Protein AF-0000000072974976 (afdb_homodimer)

Radius of gyration: 15.69 Å; Cα contacts (8 Å, |Δi|>4): 181; chains: 2; bounding box: 19×45×39 Å

Secondary structure (DSSP, 8-state):
--HHHHHHHHHHHHHHHHHHH-HHHHHHHHHHHHTS-HHHHHHHHHHHHHHHHHHHHHHHHTTS--/--HHHHHHHHHHHHHHHHHHH-HHHHHHHHHHHHTS-HHHHHHHHHHHHHHHHHHHHHHHHTTS--

pLDDT: mean 90.29, std 10.54, range [51.09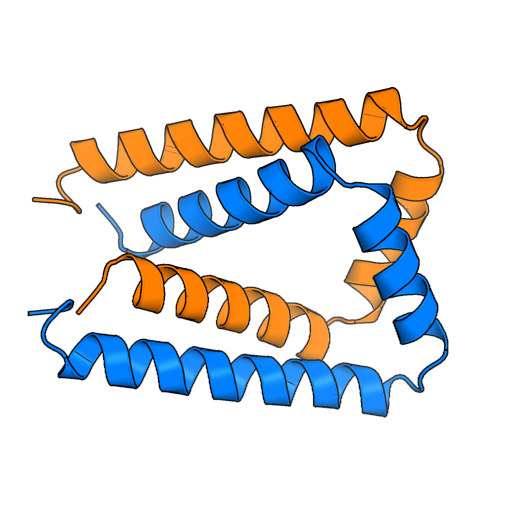, 98.19]

Sequence (132 aa):
MGIAILALGLVLIVEGLVYALAPSLVEDLLAALRQMSLETRRLVGLAALAMGVALVWVAANLGVLGMGIAILALGLVLIVEGLVYALAPSLVEDLLAALRQMSLETRRLVGLAALAMGVALVWVAANLGVLG

Solvent-accessible surface area (backbone atoms only — not comparable to full-atom values): 6286 Å² total; per-residue (Å²): 61,54,69,62,46,36,50,50,10,52,41,29,29,52,54,7,46,43,25,43,74,38,49,65,55,56,48,51,52,47,54,58,50,64,73,44,54,70,68,53,43,23,47,52,10,46,52,34,24,52,49,9,48,50,35,34,50,49,20,46,70,56,41,40,77,98,56,54,70,60,45,34,50,51,10,52,40,30,30,52,55,7,46,43,25,43,75,40,50,65,55,54,49,50,53,47,54,60,51,65,74,44,55,71,67,56,44,23,48,51,9,47,52,34,25,52,51,10,48,50,34,34,51,47,19,45,69,56,42,43,76,97

Foldseek 3Di:
DDPVVVVVVVVCVVVVVCCVPPVPVVVVVVVVVVVDDPVVNVVVVVVVVVVVVVVVVVCVVVPVVD/DDPVVVVVVVVCVVVVVCCVPPVPVVVVVVVVVVVDDPVVNVVVVVVVVVVVVVVVVVCVVVPVVD

InterPro domains:
  IPR019201 Protein of unknown function DUF2065 [PF09838] (6-58)

Organism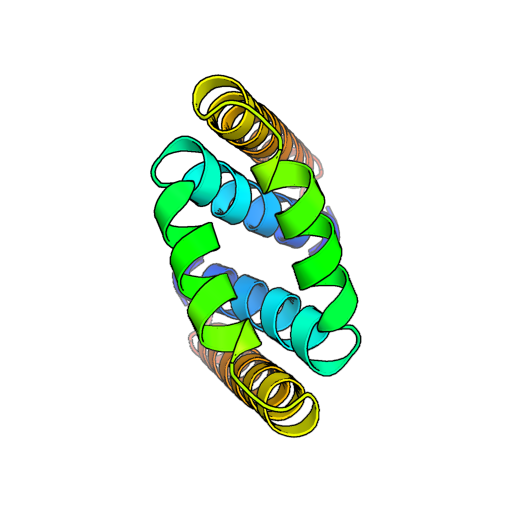: NCBI:txid391626

Structure (mmCIF, N/CA/C/O backbone):
data_AF-0000000072974976-model_v1
#
loop_
_entity.id
_entity.type
_entity.pdbx_description
1 polymer 'DUF2065 domain-containing protein'
#
loop_
_atom_site.group_PDB
_atom_site.id
_atom_site.type_symbol
_atom_site.label_atom_id
_atom_site.label_alt_id
_atom_site.label_comp_id
_atom_site.label_asym_id
_atom_site.label_entity_id
_atom_site.label_seq_id
_atom_site.pdbx_PDB_ins_code
_atom_site.Cartn_x
_atom_site.Cartn_y
_atom_site.Cartn_z
_atom_site.occupancy
_atom_site.B_iso_or_equiv
_atom_site.auth_seq_id
_atom_site.auth_comp_id
_atom_site.auth_asym_id
_atom_site.auth_atom_id
_atom_site.pdbx_PDB_model_num
ATOM 1 N N . MET A 1 1 ? 9.977 -15.68 -12.805 1 54.78 1 MET A N 1
ATOM 2 C CA . MET A 1 1 ? 9.414 -14.352 -12.57 1 54.78 1 MET A CA 1
ATOM 3 C C . MET A 1 1 ? 9.086 -14.148 -11.102 1 54.78 1 MET A C 1
ATOM 5 O O . MET A 1 1 ? 8.461 -15.008 -10.477 1 54.78 1 MET A O 1
ATOM 9 N N . GLY A 1 2 ? 9.789 -13.391 -10.492 1 74.31 2 GLY A N 1
ATOM 10 C CA . GLY A 1 2 ? 9.867 -13.578 -9.047 1 74.31 2 GLY A CA 1
ATOM 11 C C . GLY A 1 2 ? 8.672 -13.016 -8.305 1 74.31 2 GLY A C 1
ATOM 12 O O . GLY A 1 2 ? 8.023 -12.078 -8.781 1 74.31 2 GLY A O 1
ATOM 13 N N . ILE A 1 3 ? 7.949 -13.82 -7.645 1 77.5 3 ILE A N 1
ATOM 14 C CA . ILE A 1 3 ? 6.852 -13.508 -6.738 1 77.5 3 ILE A CA 1
ATOM 15 C C . ILE A 1 3 ? 7.047 -12.102 -6.164 1 77.5 3 ILE A C 1
ATOM 17 O O . ILE A 1 3 ? 6.074 -11.367 -5.977 1 77.5 3 ILE A O 1
ATOM 21 N N . ALA A 1 4 ? 8.297 -11.789 -6.203 1 83.88 4 ALA A N 1
ATOM 22 C CA . ALA A 1 4 ? 8.609 -10.484 -5.621 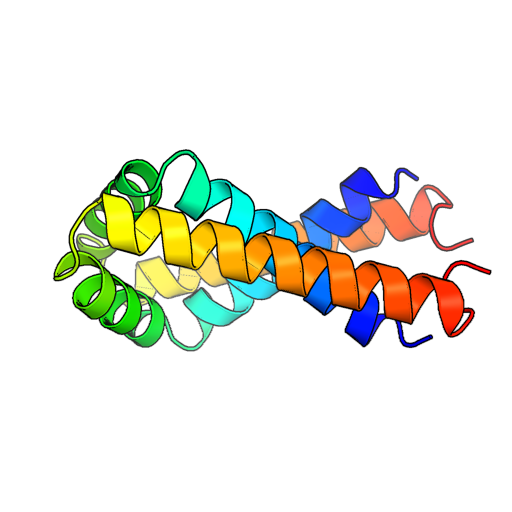1 83.88 4 ALA A CA 1
ATOM 23 C C . ALA A 1 4 ? 8.234 -9.359 -6.574 1 83.88 4 ALA A C 1
ATOM 25 O O . ALA A 1 4 ? 7.703 -8.328 -6.148 1 83.88 4 ALA A O 1
ATOM 26 N N . ILE A 1 5 ? 8.508 -9.523 -7.812 1 90.12 5 ILE A N 1
ATOM 27 C CA . ILE A 1 5 ? 8.195 -8.5 -8.805 1 90.12 5 ILE A CA 1
ATOM 28 C C . ILE A 1 5 ? 6.68 -8.359 -8.945 1 90.12 5 ILE A C 1
ATOM 30 O O . ILE A 1 5 ? 6.164 -7.242 -9.039 1 90.12 5 ILE A O 1
ATOM 34 N N . LEU A 1 6 ? 5.973 -9.453 -8.914 1 88.88 6 LEU A N 1
ATOM 35 C CA . LEU A 1 6 ? 4.516 -9.445 -8.984 1 88.88 6 LEU A CA 1
ATOM 36 C C . LEU A 1 6 ? 3.922 -8.742 -7.766 1 88.88 6 LEU A C 1
ATOM 38 O O . LEU A 1 6 ? 3.002 -7.934 -7.898 1 88.88 6 LEU A O 1
ATOM 42 N N . ALA A 1 7 ? 4.441 -9.156 -6.66 1 88.75 7 ALA A N 1
ATOM 43 C CA . ALA A 1 7 ? 3.977 -8.547 -5.418 1 88.75 7 ALA A CA 1
ATOM 44 C C . ALA A 1 7 ? 4.188 -7.035 -5.441 1 88.75 7 ALA A C 1
ATOM 46 O O . ALA A 1 7 ? 3.283 -6.27 -5.102 1 88.75 7 ALA A O 1
ATOM 47 N N . LEU A 1 8 ? 5.34 -6.629 -5.855 1 92.38 8 LEU A N 1
ATOM 48 C CA . LEU A 1 8 ? 5.664 -5.211 -5.945 1 92.38 8 LEU A CA 1
ATOM 49 C C . LEU A 1 8 ? 4.746 -4.504 -6.941 1 92.38 8 LEU A C 1
ATOM 51 O O . LEU A 1 8 ? 4.293 -3.385 -6.688 1 92.38 8 LEU A O 1
ATOM 55 N N . GLY A 1 9 ? 4.566 -5.168 -8.023 1 94.62 9 GLY A N 1
ATOM 56 C CA . GLY A 1 9 ? 3.65 -4.598 -8.992 1 94.62 9 GLY A CA 1
ATOM 57 C C . GLY A 1 9 ? 2.242 -4.426 -8.453 1 94.62 9 GLY A C 1
ATOM 58 O O . GLY A 1 9 ? 1.612 -3.387 -8.672 1 94.62 9 GLY A O 1
ATOM 59 N N . LEU A 1 10 ? 1.759 -5.387 -7.793 1 93.06 10 LEU A N 1
ATOM 60 C CA . LEU A 1 10 ? 0.414 -5.344 -7.23 1 93.06 10 LEU A CA 1
ATOM 61 C C . LEU A 1 10 ? 0.293 -4.23 -6.195 1 93.06 10 LEU A C 1
ATOM 63 O O . LEU A 1 10 ? -0.722 -3.531 -6.145 1 93.06 10 LEU A O 1
ATOM 67 N N . VAL A 1 11 ? 1.33 -4.098 -5.375 1 93.88 11 VAL A N 1
ATOM 68 C CA . VAL A 1 11 ? 1.338 -3.033 -4.371 1 93.88 11 VAL A CA 1
ATOM 69 C C . VAL A 1 11 ? 1.255 -1.674 -5.062 1 93.88 11 VAL A C 1
ATOM 71 O O . VAL A 1 11 ? 0.49 -0.803 -4.641 1 93.88 11 VAL A O 1
ATOM 74 N N . LEU A 1 12 ? 2.016 -1.491 -6.035 1 96 12 LEU A N 1
ATOM 75 C CA . LEU A 1 12 ? 2.051 -0.228 -6.766 1 96 12 LEU A CA 1
ATOM 76 C C . LEU A 1 12 ? 0.717 0.038 -7.457 1 96 12 LEU A C 1
ATOM 78 O O . LEU A 1 12 ? 0.272 1.186 -7.535 1 96 12 LEU A O 1
ATOM 82 N N . ILE A 1 13 ? 0.119 -0.985 -7.969 1 96.81 13 ILE A N 1
ATOM 83 C CA . ILE A 1 13 ? -1.184 -0.824 -8.609 1 96.81 13 ILE A CA 1
ATOM 84 C C . ILE A 1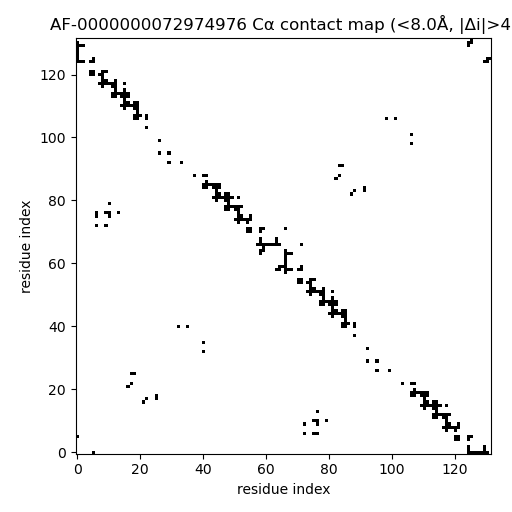 13 ? -2.205 -0.343 -7.578 1 96.81 13 ILE A C 1
ATOM 86 O O . ILE A 1 13 ? -2.961 0.597 -7.84 1 96.81 13 ILE A O 1
ATOM 90 N N . VAL A 1 14 ? -2.236 -0.911 -6.457 1 94.31 14 VAL A N 1
ATOM 91 C CA . VAL A 1 14 ? -3.193 -0.554 -5.414 1 94.31 14 VAL A CA 1
ATOM 92 C C . VAL A 1 14 ? -2.926 0.871 -4.934 1 94.31 14 VAL A C 1
ATOM 94 O O . VAL A 1 14 ? -3.838 1.7 -4.895 1 94.31 14 VAL A O 1
ATOM 97 N N . GLU A 1 15 ? -1.691 1.238 -4.551 1 93.19 15 GLU A N 1
ATOM 98 C CA . GLU A 1 15 ? -1.313 2.578 -4.113 1 93.19 15 GLU A CA 1
ATOM 99 C C . GLU A 1 15 ? -1.605 3.615 -5.195 1 93.19 15 GLU A C 1
ATOM 101 O O . GLU A 1 15 ? -2.1 4.707 -4.902 1 93.19 15 GLU A O 1
ATOM 106 N N . GLY A 1 16 ? -1.22 3.24 -6.453 1 96.69 16 GLY A N 1
ATOM 107 C CA . GLY A 1 16 ? -1.512 4.133 -7.562 1 96.69 16 GLY A CA 1
ATOM 108 C C . GLY A 1 16 ? -2.992 4.426 -7.719 1 96.69 16 GLY A C 1
ATOM 109 O O . GLY A 1 16 ? -3.387 5.574 -7.934 1 96.69 16 GLY A O 1
ATOM 110 N N . LEU A 1 17 ? -3.779 3.402 -7.664 1 96.19 17 LEU A N 1
ATOM 111 C CA . LEU A 1 17 ? -5.227 3.52 -7.789 1 96.19 17 LEU A CA 1
ATOM 112 C C . LEU A 1 17 ? -5.801 4.398 -6.68 1 96.19 17 LEU A C 1
ATOM 114 O O . LEU A 1 17 ? -6.652 5.25 -6.934 1 96.19 17 LEU A O 1
ATOM 118 N N . VAL A 1 18 ? -5.41 4.152 -5.477 1 94.19 18 VAL A N 1
ATOM 119 C CA . VAL A 1 18 ? -5.887 4.914 -4.328 1 94.19 18 VAL A CA 1
ATOM 120 C C . VAL A 1 18 ? -5.555 6.395 -4.52 1 94.19 18 VAL A C 1
ATOM 122 O O . VAL A 1 18 ? -6.43 7.254 -4.387 1 94.19 18 VAL A O 1
ATOM 125 N N . TYR A 1 19 ? -4.34 6.715 -4.855 1 95.5 19 TYR A N 1
ATOM 126 C CA . TYR A 1 19 ? -3.928 8.102 -5.012 1 95.5 19 TYR A CA 1
ATOM 127 C C . TYR A 1 19 ? -4.582 8.734 -6.238 1 95.5 19 TYR A C 1
ATOM 129 O O . TYR A 1 19 ? -4.906 9.922 -6.234 1 95.5 19 TYR A O 1
ATOM 137 N N . ALA A 1 20 ? -4.762 7.945 -7.285 1 96.81 20 ALA A N 1
ATOM 138 C CA . ALA A 1 20 ? -5.383 8.469 -8.492 1 96.81 20 ALA A CA 1
ATOM 139 C C . ALA A 1 20 ? -6.852 8.805 -8.258 1 96.81 20 ALA A C 1
ATOM 141 O O . ALA A 1 20 ? -7.359 9.805 -8.766 1 96.81 20 ALA A O 1
ATOM 142 N N . LEU A 1 21 ? -7.516 7.977 -7.438 1 96.38 21 LEU A N 1
ATOM 143 C CA . LEU A 1 21 ? -8.961 8.102 -7.312 1 96.38 21 LEU A CA 1
ATOM 144 C C . LEU A 1 21 ? -9.336 8.883 -6.059 1 96.38 21 LEU A C 1
ATOM 146 O O . LEU A 1 21 ? -10.367 9.555 -6.023 1 96.38 21 LEU A O 1
ATOM 150 N N . ALA A 1 22 ? -8.586 8.711 -5.055 1 95.56 22 ALA A N 1
ATOM 151 C CA . ALA A 1 22 ? -9 9.281 -3.775 1 95.56 22 ALA A CA 1
ATOM 152 C C . ALA A 1 22 ? -7.793 9.711 -2.951 1 95.56 22 ALA A C 1
ATOM 154 O O . ALA A 1 22 ? -7.609 9.258 -1.82 1 95.56 22 ALA A O 1
ATOM 155 N N . PRO A 1 23 ? -7.059 10.758 -3.475 1 94.19 23 PRO A N 1
ATOM 156 C CA . PRO A 1 23 ? -5.883 11.227 -2.74 1 94.19 23 PRO A CA 1
ATOM 157 C C . PRO A 1 23 ? -6.234 11.828 -1.383 1 94.19 23 PRO A C 1
ATOM 159 O O . PRO A 1 23 ? -5.473 11.688 -0.424 1 94.19 23 PRO A O 1
ATOM 162 N N . SER A 1 24 ? -7.367 12.391 -1.264 1 92.56 24 SER A N 1
ATOM 163 C CA . SER A 1 24 ? -7.797 13.031 -0.025 1 92.56 24 SER A CA 1
ATOM 164 C C . SER A 1 24 ? -8.086 12 1.061 1 92.56 24 SER A C 1
ATOM 166 O O . SER A 1 24 ? -7.918 12.273 2.25 1 92.56 24 SER A O 1
ATOM 168 N N . LEU A 1 25 ? -8.508 10.883 0.583 1 91.88 25 LEU A N 1
ATOM 169 C CA . LEU A 1 25 ? -8.789 9.82 1.539 1 91.88 25 LEU A CA 1
ATOM 170 C C . LEU A 1 25 ? -7.52 9.375 2.256 1 91.88 25 LEU A C 1
ATOM 172 O O . LEU A 1 25 ? -7.531 9.133 3.465 1 91.88 25 LEU A O 1
ATOM 176 N N . VAL A 1 26 ? -6.461 9.258 1.535 1 91.25 26 VAL A N 1
ATOM 177 C CA . VAL A 1 26 ? -5.172 8.883 2.113 1 91.25 26 VAL A CA 1
ATOM 178 C C . VAL A 1 26 ? -4.75 9.914 3.152 1 91.25 26 VAL A C 1
ATOM 180 O O . VAL A 1 26 ? -4.332 9.562 4.258 1 91.25 26 VAL A O 1
ATOM 183 N N . GLU A 1 27 ? -4.98 11.078 2.795 1 91 27 GLU A N 1
ATOM 184 C CA . GLU A 1 27 ? -4.594 12.172 3.682 1 91 27 GLU A CA 1
ATOM 185 C C . GLU A 1 27 ? -5.426 12.164 4.961 1 91 27 GLU A C 1
ATOM 187 O O . GLU A 1 27 ? -4.898 12.383 6.055 1 91 27 GLU A O 1
ATOM 192 N N . ASP A 1 28 ? -6.633 11.992 4.727 1 91.31 28 ASP A N 1
ATOM 193 C CA . ASP A 1 28 ? -7.531 11.977 5.879 1 91.31 28 ASP A CA 1
ATOM 194 C C . ASP A 1 28 ? -7.188 10.828 6.828 1 91.31 28 ASP A C 1
ATOM 196 O O . ASP A 1 28 ? -7.176 11.008 8.047 1 91.31 28 ASP A O 1
ATOM 200 N N . LEU A 1 29 ? -6.918 9.742 6.227 1 90.12 29 LEU A N 1
ATOM 201 C CA . LEU A 1 29 ? -6.562 8.578 7.031 1 90.12 29 LEU A CA 1
ATOM 202 C C . LEU A 1 29 ? -5.25 8.812 7.77 1 90.12 29 LEU A C 1
ATOM 204 O O . LEU A 1 29 ? -5.121 8.453 8.945 1 90.12 29 LEU A O 1
ATOM 208 N N . LEU A 1 30 ? -4.383 9.43 7.141 1 90.19 30 LEU A N 1
ATOM 209 C CA . LEU A 1 30 ? -3.092 9.711 7.758 1 90.19 30 LEU A CA 1
ATOM 210 C C . LEU A 1 30 ? -3.234 10.75 8.867 1 90.19 30 LEU A C 1
ATOM 212 O O . LEU A 1 30 ? -2.543 10.672 9.891 1 90.19 30 LEU A O 1
ATOM 216 N N . ALA A 1 31 ? -4.082 11.68 8.609 1 89.69 31 ALA A N 1
ATOM 217 C CA . ALA A 1 31 ? -4.34 12.688 9.633 1 89.69 31 ALA A CA 1
ATOM 218 C C . ALA A 1 31 ? -4.883 12.047 10.906 1 89.69 31 ALA A C 1
ATOM 220 O O . ALA A 1 31 ? -4.516 12.445 12.016 1 89.69 31 ALA A O 1
ATOM 221 N N . ALA A 1 32 ? -5.75 11.133 10.711 1 90.94 32 ALA A N 1
ATOM 222 C CA . ALA A 1 32 ? -6.293 10.422 11.867 1 90.94 32 ALA A CA 1
ATOM 223 C C . ALA A 1 32 ? -5.207 9.625 12.578 1 90.94 32 ALA A C 1
ATOM 225 O O . ALA A 1 32 ? -5.152 9.594 13.805 1 90.94 32 ALA A O 1
ATOM 226 N N . LEU A 1 33 ? -4.328 9.086 11.805 1 90.31 33 LEU A N 1
ATOM 227 C CA . LEU A 1 33 ? -3.252 8.273 12.367 1 90.31 33 LEU A CA 1
ATOM 228 C C . LEU A 1 33 ? -2.23 9.148 13.086 1 90.31 33 LEU A C 1
ATOM 230 O O . LEU A 1 33 ? -1.625 8.727 14.07 1 90.31 33 LEU A O 1
ATOM 234 N N . ARG A 1 34 ? -2.074 10.305 12.562 1 90 34 ARG A N 1
ATOM 235 C CA . ARG A 1 34 ? -1.103 11.227 13.141 1 90 34 ARG A CA 1
ATOM 236 C C . ARG A 1 34 ? -1.517 11.648 14.547 1 90 34 ARG A C 1
ATOM 238 O O . ARG A 1 34 ? -0.697 12.148 15.32 1 90 34 ARG A O 1
ATOM 245 N N . GLN A 1 35 ? -2.754 11.453 14.844 1 92.75 35 GLN A N 1
ATOM 246 C CA . GLN A 1 35 ? -3.244 11.828 16.172 1 92.75 35 GLN A CA 1
ATOM 247 C C . GLN A 1 35 ? -2.941 10.742 17.188 1 92.75 35 GLN A C 1
ATOM 249 O O . GLN A 1 35 ? -3.096 10.953 18.391 1 92.75 35 GLN A O 1
ATOM 254 N N . MET A 1 36 ? -2.453 9.758 16.719 1 93.94 36 MET A N 1
ATOM 255 C CA . MET A 1 36 ? -2.129 8.625 17.578 1 93.94 36 MET A CA 1
ATOM 256 C C . MET A 1 36 ? -0.663 8.664 18 1 93.94 36 MET A C 1
ATOM 258 O O . MET A 1 36 ? 0.169 9.258 17.312 1 93.94 36 MET A O 1
ATOM 262 N N . SER A 1 37 ? -0.4 8.047 19.156 1 95.31 37 SER A N 1
ATOM 263 C CA . SER A 1 37 ? 0.994 7.934 19.578 1 95.31 37 SER A CA 1
ATOM 264 C C . SER A 1 37 ? 1.791 7.055 18.625 1 95.31 37 SER A C 1
ATOM 266 O O . SER A 1 37 ? 1.215 6.266 17.875 1 95.31 37 SER A O 1
ATOM 268 N N . LEU A 1 38 ? 3.043 7.18 18.656 1 94.62 38 LEU A N 1
ATOM 269 C CA . LEU A 1 38 ? 3.926 6.387 17.797 1 94.62 38 LEU A CA 1
ATOM 270 C C . LEU A 1 38 ? 3.73 4.895 18.062 1 94.62 38 LEU A C 1
ATOM 272 O O . LEU A 1 38 ? 3.723 4.094 17.125 1 94.62 38 LEU A O 1
ATOM 276 N N . GLU A 1 39 ? 3.629 4.59 19.281 1 96.38 39 GLU A N 1
ATOM 277 C CA . GLU A 1 39 ? 3.426 3.197 19.672 1 96.38 39 GLU A CA 1
ATOM 278 C C . GLU A 1 39 ? 2.135 2.639 19.078 1 96.38 39 GLU A C 1
ATOM 280 O O . GLU A 1 39 ? 2.113 1.514 18.578 1 96.38 39 GLU A O 1
ATOM 285 N N . THR A 1 40 ? 1.134 3.357 19.125 1 96.44 40 THR A N 1
ATOM 286 C CA . THR A 1 40 ? -0.153 2.936 18.578 1 96.44 40 THR A CA 1
ATOM 287 C C . THR A 1 40 ? -0.063 2.73 17.078 1 96.44 40 THR A C 1
ATOM 289 O O . THR A 1 40 ? -0.618 1.77 16.531 1 96.44 40 THR A O 1
ATOM 292 N N . ARG A 1 41 ? 0.563 3.576 16.406 1 96.5 41 ARG A N 1
ATOM 293 C CA . ARG A 1 41 ? 0.743 3.447 14.953 1 96.5 41 ARG A CA 1
ATOM 294 C C . ARG A 1 41 ? 1.487 2.162 14.609 1 96.5 41 ARG A C 1
ATOM 296 O O . ARG A 1 41 ? 1.118 1.459 13.664 1 96.5 41 ARG A O 1
ATOM 303 N N . ARG A 1 42 ? 2.531 1.89 15.359 1 96.81 42 ARG A N 1
ATOM 304 C CA . ARG A 1 42 ? 3.287 0.657 15.164 1 96.81 42 ARG A CA 1
ATOM 305 C C . ARG A 1 42 ? 2.42 -0.567 15.438 1 96.81 42 ARG A C 1
ATOM 307 O O . ARG A 1 42 ? 2.529 -1.578 14.734 1 96.81 42 ARG A O 1
ATOM 314 N N . LEU A 1 43 ? 1.602 -0.431 16.375 1 96.62 43 LEU A N 1
ATOM 315 C CA . LEU A 1 43 ? 0.707 -1.537 16.688 1 96.62 43 LEU A CA 1
ATOM 316 C C . LEU A 1 43 ? -0.289 -1.779 15.562 1 96.62 43 LEU A C 1
ATOM 318 O O . LEU A 1 43 ? -0.602 -2.928 15.242 1 96.62 43 LEU A O 1
ATOM 322 N N . VAL A 1 44 ? -0.773 -0.719 15.07 1 96.06 44 VAL A N 1
ATOM 323 C CA . VAL A 1 44 ? -1.658 -0.82 13.914 1 96.06 44 VAL A CA 1
ATOM 324 C C . VAL A 1 44 ? -0.939 -1.535 12.773 1 96.06 44 VAL A C 1
ATOM 326 O O . VAL A 1 44 ? -1.504 -2.43 12.141 1 96.06 44 VAL A O 1
ATOM 329 N N . GLY A 1 45 ? 0.271 -1.101 12.523 1 96.81 45 GLY A N 1
ATOM 330 C CA . GLY A 1 45 ? 1.091 -1.762 11.523 1 96.81 45 GLY A CA 1
ATOM 331 C C . GLY A 1 45 ? 1.279 -3.244 11.789 1 96.81 45 GLY A C 1
ATOM 332 O O . GLY A 1 45 ? 1.165 -4.062 10.875 1 96.81 45 GLY A O 1
ATOM 333 N N . LEU A 1 46 ? 1.562 -3.596 13 1 97.94 46 LEU A N 1
ATOM 334 C CA . LEU A 1 46 ? 1.775 -4.984 13.398 1 97.94 46 LEU A CA 1
ATOM 335 C C . LEU A 1 46 ? 0.502 -5.801 13.211 1 97.94 46 LEU A C 1
ATOM 337 O O . LEU A 1 46 ? 0.558 -6.957 12.781 1 97.94 46 LEU A O 1
ATOM 341 N N . ALA A 1 47 ? -0.564 -5.227 13.602 1 98.12 47 ALA A N 1
ATOM 342 C CA . ALA A 1 47 ? -1.85 -5.891 13.398 1 98.12 47 ALA A CA 1
ATOM 343 C C . ALA A 1 47 ? -2.113 -6.145 11.914 1 98.12 47 ALA A C 1
ATOM 345 O O . ALA A 1 47 ? -2.566 -7.227 11.539 1 98.12 47 ALA A O 1
ATOM 346 N N . ALA A 1 48 ? -1.897 -5.105 11.133 1 97.25 48 ALA A N 1
ATOM 347 C CA . ALA A 1 48 ? -2.055 -5.238 9.688 1 97.25 48 ALA A CA 1
ATOM 348 C C . ALA A 1 48 ? -1.14 -6.328 9.133 1 97.25 48 ALA A C 1
ATOM 350 O O . ALA A 1 48 ? -1.543 -7.102 8.266 1 97.25 48 ALA A O 1
ATOM 351 N N . LEU A 1 49 ? 0.097 -6.332 9.57 1 97.75 49 LEU A N 1
ATOM 352 C CA . LEU A 1 49 ? 1.054 -7.355 9.156 1 97.75 49 LEU A CA 1
ATOM 353 C C . LEU A 1 49 ? 0.535 -8.75 9.492 1 97.75 49 LEU A C 1
ATOM 355 O O . LEU A 1 49 ? 0.569 -9.648 8.648 1 97.75 49 LEU A O 1
ATOM 359 N N . ALA A 1 50 ? 0.055 -8.93 10.664 1 98.19 50 ALA A N 1
ATOM 360 C CA . ALA A 1 50 ? -0.483 -10.211 11.109 1 98.19 50 ALA A CA 1
ATOM 361 C C . ALA A 1 50 ? -1.669 -10.633 10.25 1 98.19 50 ALA A C 1
ATOM 363 O O . ALA A 1 50 ? -1.766 -11.797 9.836 1 98.19 50 ALA A O 1
ATOM 364 N N . MET A 1 51 ? -2.535 -9.758 9.977 1 97.94 51 MET A N 1
ATOM 365 C CA . MET A 1 51 ? -3.697 -10.023 9.133 1 97.94 51 MET A CA 1
ATOM 366 C C . MET A 1 51 ? -3.27 -10.398 7.719 1 97.94 51 MET A C 1
ATOM 368 O O . MET A 1 51 ? -3.848 -11.297 7.109 1 97.94 51 MET A O 1
ATOM 372 N N . GLY A 1 52 ? -2.354 -9.602 7.223 1 97.06 52 GLY A N 1
ATOM 373 C CA . GLY A 1 52 ? -1.813 -9.914 5.906 1 97.06 52 GLY A CA 1
ATOM 374 C C . GLY A 1 52 ? -1.239 -11.32 5.816 1 97.06 52 GLY A C 1
ATOM 375 O O . GLY A 1 52 ? -1.526 -12.055 4.867 1 97.06 52 GLY A O 1
ATOM 376 N N . VAL A 1 53 ? -0.49 -11.688 6.793 1 96.75 53 VAL A N 1
ATOM 377 C CA . VAL A 1 53 ? 0.1 -13.023 6.859 1 96.75 53 VAL A CA 1
ATOM 378 C C . VAL A 1 53 ? -1.006 -14.07 6.938 1 96.75 53 VAL A C 1
ATOM 380 O O . VAL A 1 53 ? -0.937 -15.102 6.266 1 96.75 53 VAL A O 1
ATOM 383 N N . ALA A 1 54 ? -1.98 -13.836 7.73 1 96.94 54 ALA A N 1
ATOM 384 C CA . ALA A 1 54 ? -3.117 -14.75 7.848 1 96.94 54 ALA A CA 1
ATOM 385 C C . ALA A 1 54 ? -3.801 -14.945 6.496 1 96.94 54 ALA A C 1
ATOM 387 O O . ALA A 1 54 ? -4.141 -16.062 6.121 1 96.94 54 ALA A O 1
ATOM 388 N N . LEU A 1 55 ? -4.055 -13.898 5.773 1 95.5 55 LEU A N 1
ATOM 389 C CA . LEU A 1 55 ? -4.699 -13.961 4.465 1 95.5 55 LEU A CA 1
ATOM 390 C C . LEU A 1 55 ? -3.846 -14.742 3.473 1 95.5 55 LEU A C 1
ATOM 392 O O . LEU A 1 55 ? -4.367 -15.547 2.695 1 95.5 55 LEU A O 1
ATOM 396 N N . VAL A 1 56 ? -2.582 -14.422 3.502 1 92.5 56 VAL A N 1
ATOM 397 C CA . VAL A 1 56 ? -1.673 -15.141 2.613 1 92.5 56 VAL A CA 1
ATOM 398 C C . VAL A 1 56 ? -1.692 -16.625 2.949 1 92.5 56 VAL A C 1
ATOM 400 O O . VAL A 1 56 ? -1.696 -17.469 2.051 1 92.5 56 VAL A O 1
ATOM 403 N N . TRP A 1 57 ? -1.678 -16.938 4.266 1 94.44 57 TRP A N 1
ATOM 404 C CA . TRP A 1 57 ? -1.75 -18.312 4.715 1 94.44 57 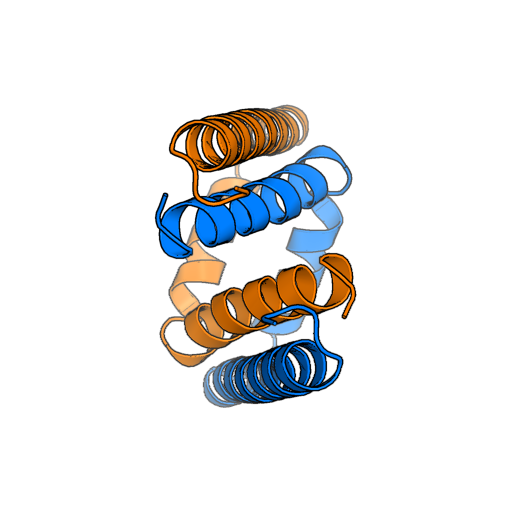TRP A CA 1
ATOM 405 C C . TRP A 1 57 ? -3.029 -18.984 4.219 1 94.44 57 TRP A C 1
ATOM 407 O O . TRP A 1 57 ? -2.998 -20.109 3.73 1 94.44 57 TRP A O 1
ATOM 417 N N . VAL A 1 58 ? -4.141 -18.328 4.402 1 92.75 58 VAL A N 1
ATOM 418 C CA . VAL A 1 58 ? -5.426 -18.844 3.932 1 92.75 58 VAL A CA 1
ATOM 419 C C . VAL A 1 58 ? -5.379 -19.047 2.42 1 92.75 58 VAL A C 1
ATOM 421 O O . VAL A 1 58 ? -5.84 -20.078 1.916 1 92.75 58 VAL A O 1
ATOM 424 N N . ALA A 1 59 ? -4.922 -18.031 1.697 1 90.12 59 ALA A N 1
ATOM 425 C CA . ALA A 1 59 ? -4.812 -18.125 0.244 1 90.12 59 ALA A CA 1
ATOM 426 C C . ALA A 1 59 ? -3.951 -19.312 -0.162 1 90.12 59 ALA A C 1
ATOM 428 O O . ALA A 1 59 ? -4.262 -20.016 -1.13 1 90.12 59 ALA A O 1
ATOM 429 N N . ALA A 1 60 ? -2.881 -19.547 0.554 1 85.56 60 ALA A N 1
ATOM 430 C CA . ALA A 1 60 ? -1.976 -20.672 0.284 1 85.56 60 ALA A CA 1
ATOM 431 C C . ALA A 1 60 ? -2.678 -22 0.497 1 85.56 60 ALA A C 1
ATOM 433 O O . ALA A 1 60 ? -2.463 -22.953 -0.262 1 85.56 60 ALA A O 1
ATOM 434 N N . ASN A 1 61 ? -3.541 -22.031 1.413 1 87.25 61 ASN A N 1
ATOM 435 C CA . ASN A 1 61 ? -4.207 -23.281 1.771 1 87.25 61 ASN A CA 1
ATOM 436 C C . ASN A 1 61 ? -5.473 -23.5 0.944 1 87.25 61 ASN A C 1
ATOM 438 O O . ASN A 1 61 ? -5.961 -24.625 0.834 1 87.25 61 ASN A O 1
ATOM 442 N N . LEU A 1 62 ? -6.07 -22.391 0.531 1 80.31 62 LEU A N 1
ATOM 443 C CA . LEU A 1 62 ? -7.219 -22.531 -0.36 1 80.31 62 LEU A CA 1
ATOM 444 C C . LEU A 1 62 ? -6.773 -22.984 -1.746 1 80.31 62 LEU A C 1
ATOM 446 O O . LEU A 1 62 ? -7.605 -23.344 -2.584 1 80.31 62 LEU A O 1
ATOM 450 N N . GLY A 1 63 ? -5.469 -23.297 -2.016 1 68.06 63 GLY A N 1
ATOM 451 C CA . GLY A 1 63 ? -4.949 -23.844 -3.252 1 68.06 63 GLY A CA 1
ATOM 452 C C . GLY A 1 63 ? -4.469 -22.797 -4.23 1 68.06 63 GLY A C 1
ATOM 453 O O . GLY A 1 63 ? -4.336 -23.062 -5.426 1 68.06 63 GLY A O 1
ATOM 454 N N . VAL A 1 64 ? -4.531 -21.641 -3.928 1 58 64 VAL A N 1
ATOM 455 C CA . VAL A 1 64 ? -4.086 -20.641 -4.879 1 58 64 VAL A CA 1
ATOM 456 C C . VAL A 1 64 ? -2.592 -20.797 -5.152 1 58 64 VAL A C 1
ATOM 458 O O . VAL A 1 64 ? -2.145 -20.688 -6.297 1 58 64 VAL A O 1
ATOM 461 N N . LEU A 1 65 ? -1.82 -21.141 -4.137 1 56.59 65 LEU A N 1
ATOM 462 C CA . LEU A 1 65 ? -0.381 -21.312 -4.316 1 56.59 65 LEU A CA 1
ATOM 463 C C . LEU A 1 65 ? -0.056 -22.688 -4.871 1 56.59 65 LEU A C 1
ATOM 465 O O . LEU A 1 65 ? 1.108 -23 -5.137 1 56.59 65 LEU A O 1
ATOM 469 N N . GLY A 1 66 ? -1.074 -23.531 -4.98 1 51.94 66 GLY A N 1
ATOM 470 C CA . GLY A 1 66 ? -0.892 -24.844 -5.574 1 51.94 66 GLY A CA 1
ATOM 471 C C . GLY A 1 66 ? -1.271 -24.891 -7.043 1 51.94 66 GLY A C 1
ATOM 472 O O . GLY A 1 66 ? -2 -24.031 -7.531 1 51.94 66 GLY A O 1
ATOM 473 N N . MET B 1 1 ? -7.902 -20.516 -4.695 1 54.91 1 MET B N 1
ATOM 474 C CA . MET B 1 1 ? -7.457 -19.5 -3.752 1 54.91 1 MET B CA 1
ATOM 475 C C . MET B 1 1 ? -7.258 -18.156 -4.457 1 54.91 1 MET B C 1
ATOM 477 O O . MET B 1 1 ? -6.617 -18.094 -5.508 1 54.91 1 MET B O 1
ATOM 481 N N . GLY B 1 2 ?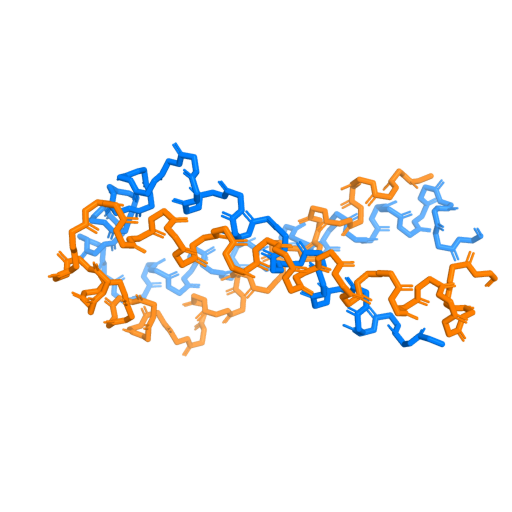 -8.086 -17.281 -4.25 1 75.31 2 GLY B N 1
ATOM 482 C CA . GLY B 1 2 ? -8.266 -16.234 -5.246 1 75.31 2 GLY B CA 1
ATOM 483 C C . GLY B 1 2 ? -7.152 -15.203 -5.242 1 75.31 2 GLY B C 1
ATOM 484 O O . GLY B 1 2 ? -6.527 -14.961 -4.203 1 75.31 2 GLY B O 1
ATOM 485 N N . ILE B 1 3 ? -6.406 -15.125 -6.301 1 77.69 3 ILE B N 1
ATOM 486 C CA . ILE B 1 3 ? -5.367 -14.141 -6.594 1 77.69 3 ILE B CA 1
ATOM 487 C C . ILE B 1 3 ? -5.676 -12.836 -5.867 1 77.69 3 ILE B C 1
ATOM 489 O O . ILE B 1 3 ? -4.766 -12.156 -5.379 1 77.69 3 ILE B O 1
ATOM 493 N N . ALA B 1 4 ? -6.938 -12.766 -5.645 1 84 4 ALA B N 1
ATOM 494 C CA . ALA B 1 4 ? -7.359 -11.523 -5.004 1 84 4 ALA B CA 1
ATOM 495 C C . ALA B 1 4 ? -7.031 -11.539 -3.514 1 84 4 ALA B C 1
ATOM 497 O O . ALA B 1 4 ? -6.586 -10.531 -2.959 1 84 4 ALA B O 1
ATOM 498 N N . ILE B 1 5 ? -7.262 -12.625 -2.893 1 90.25 5 ILE B N 1
ATOM 499 C CA . ILE B 1 5 ? -6.992 -12.742 -1.464 1 90.25 5 ILE B CA 1
ATOM 500 C C . ILE B 1 5 ? -5.488 -12.656 -1.214 1 90.25 5 ILE B C 1
ATOM 502 O O . ILE B 1 5 ? -5.047 -12.008 -0.263 1 90.25 5 ILE B O 1
ATOM 506 N N . LEU B 1 6 ? -4.711 -13.273 -2.062 1 89.12 6 LEU B N 1
ATOM 507 C CA . LEU B 1 6 ? -3.258 -13.219 -1.966 1 89.12 6 LEU B CA 1
ATOM 508 C C . LEU B 1 6 ? -2.75 -11.797 -2.154 1 89.12 6 LEU B C 1
ATOM 510 O O . LEU B 1 6 ? -1.885 -11.336 -1.405 1 89.12 6 LEU B O 1
ATOM 514 N N . ALA B 1 7 ? -3.275 -11.219 -3.176 1 88.88 7 ALA B N 1
ATOM 515 C CA . ALA B 1 7 ? -2.891 -9.836 -3.455 1 88.88 7 ALA B CA 1
ATOM 516 C C . ALA B 1 7 ? -3.201 -8.93 -2.268 1 88.88 7 ALA B C 1
ATOM 518 O O . ALA B 1 7 ? -2.357 -8.133 -1.849 1 88.88 7 ALA B O 1
ATOM 519 N N . LEU B 1 8 ? -4.367 -9.086 -1.733 1 92.44 8 LEU B N 1
ATOM 520 C CA . LEU B 1 8 ? -4.781 -8.297 -0.577 1 92.44 8 LEU B CA 1
ATOM 521 C C . LEU B 1 8 ? -3.883 -8.578 0.622 1 92.44 8 LEU B C 1
ATOM 523 O O . LEU B 1 8 ? -3.516 -7.656 1.355 1 92.44 8 LEU B O 1
ATOM 527 N N . GLY B 1 9 ? -3.633 -9.82 0.786 1 94.62 9 GLY B N 1
ATOM 528 C CA . GLY B 1 9 ? -2.723 -10.172 1.866 1 94.62 9 GLY B CA 1
ATOM 529 C C . GLY B 1 9 ? -1.349 -9.547 1.715 1 94.62 9 GLY B C 1
ATOM 530 O O . GLY B 1 9 ? -0.783 -9.039 2.684 1 94.62 9 GLY B O 1
ATOM 531 N N . LEU B 1 10 ? -0.812 -9.586 0.564 1 93.06 10 LEU B N 1
ATOM 532 C CA . LEU B 1 10 ? 0.509 -9.031 0.293 1 93.06 10 LEU B CA 1
ATOM 533 C C . LEU B 1 10 ? 0.522 -7.523 0.527 1 93.06 10 LEU B C 1
ATOM 535 O O . LEU B 1 10 ? 1.486 -6.984 1.076 1 93.06 10 LEU B O 1
ATOM 539 N N . VAL B 1 11 ? -0.549 -6.863 0.094 1 93.75 11 VAL B N 1
ATOM 540 C CA . VAL B 1 11 ? -0.659 -5.422 0.303 1 93.75 11 VAL B CA 1
ATOM 541 C C . VAL B 1 11 ? -0.648 -5.113 1.799 1 93.75 11 VAL B C 1
ATOM 543 O O . VAL B 1 11 ? 0.043 -4.195 2.246 1 93.75 11 VAL B O 1
ATOM 546 N N . LEU B 1 12 ? -1.391 -5.812 2.518 1 96 12 LEU B N 1
ATOM 547 C CA . LEU B 1 12 ? -1.489 -5.605 3.957 1 96 12 LEU B CA 1
ATOM 548 C C . LEU B 1 12 ? -0.156 -5.891 4.641 1 96 12 LEU B C 1
ATOM 550 O O . LEU B 1 12 ? 0.211 -5.215 5.605 1 96 12 LEU B O 1
ATOM 554 N N . ILE B 1 13 ? 0.526 -6.891 4.172 1 96.88 13 ILE B N 1
ATOM 555 C CA . ILE B 1 13 ? 1.833 -7.199 4.742 1 96.88 13 ILE B CA 1
ATOM 556 C C . ILE B 1 13 ? 2.785 -6.027 4.516 1 96.88 13 ILE B C 1
ATOM 558 O O . ILE B 1 13 ? 3.484 -5.602 5.438 1 96.88 13 ILE B O 1
ATOM 562 N N . VAL B 1 14 ? 2.812 -5.488 3.367 1 94.38 14 VAL B N 1
ATOM 563 C CA . VAL B 1 14 ? 3.705 -4.383 3.033 1 94.38 14 VAL B CA 1
ATOM 564 C C . VAL B 1 14 ? 3.328 -3.148 3.848 1 94.38 14 VAL B C 1
ATOM 566 O O . VAL B 1 14 ? 4.18 -2.547 4.508 1 94.38 14 VAL B O 1
ATOM 569 N N . GLU B 1 15 ? 2.059 -2.709 3.85 1 93.25 15 GLU B N 1
ATOM 570 C CA . GLU B 1 15 ? 1.574 -1.567 4.617 1 93.25 15 GLU B CA 1
ATOM 571 C C . GLU B 1 15 ? 1.827 -1.758 6.109 1 93.25 15 GLU B C 1
ATOM 573 O O . GLU B 1 15 ? 2.236 -0.821 6.801 1 93.25 15 GLU B O 1
ATOM 578 N N . GLY B 1 16 ? 1.513 -2.99 6.594 1 96.75 16 GLY B N 1
ATOM 579 C CA . GLY B 1 16 ? 1.776 -3.291 7.992 1 96.75 16 GLY B CA 1
ATOM 580 C C . GLY B 1 16 ? 3.238 -3.139 8.367 1 96.75 16 GLY B C 1
ATOM 581 O O . GLY B 1 16 ? 3.559 -2.574 9.414 1 96.75 16 GLY B O 1
ATOM 582 N N . LEU B 1 17 ? 4.086 -3.674 7.551 1 96.31 17 LEU B N 1
ATOM 583 C CA . LEU B 1 17 ? 5.527 -3.6 7.773 1 96.31 17 LEU B CA 1
ATOM 584 C C . LEU B 1 17 ? 6 -2.15 7.793 1 96.31 17 LEU B C 1
ATOM 586 O O . LEU B 1 17 ? 6.805 -1.767 8.648 1 96.31 17 LEU B O 1
ATOM 590 N N . VAL B 1 18 ? 5.59 -1.388 6.844 1 94.38 18 VAL B N 1
ATOM 591 C CA . VAL B 1 18 ? 5.973 0.016 6.746 1 94.38 18 VAL B CA 1
ATOM 592 C C . VAL B 1 18 ? 5.551 0.758 8.008 1 94.38 18 VAL B C 1
ATOM 594 O O . VAL B 1 18 ? 6.363 1.45 8.633 1 94.38 18 VAL B O 1
ATOM 597 N N . TYR B 1 19 ? 4.328 0.611 8.438 1 95.69 19 TYR B N 1
ATOM 598 C CA . TYR B 1 19 ? 3.832 1.32 9.609 1 95.69 19 TYR B CA 1
ATOM 599 C C . TYR B 1 19 ? 4.48 0.788 10.883 1 95.69 19 TYR B C 1
ATOM 601 O O . TYR B 1 19 ? 4.723 1.544 11.828 1 95.69 19 TYR B O 1
ATOM 609 N N . ALA B 1 20 ? 4.742 -0.504 10.914 1 96.94 20 ALA B N 1
ATOM 610 C CA . ALA B 1 20 ? 5.363 -1.09 12.102 1 96.94 20 ALA B CA 1
ATOM 611 C C . ALA B 1 20 ? 6.801 -0.601 12.266 1 96.94 20 ALA B C 1
ATOM 613 O O . ALA B 1 20 ? 7.25 -0.348 13.383 1 96.94 20 ALA B O 1
ATOM 614 N N . LEU B 1 21 ? 7.492 -0.426 11.133 1 96.5 21 LEU B N 1
ATOM 615 C CA . LEU B 1 21 ? 8.922 -0.155 11.203 1 96.5 21 LEU B CA 1
ATOM 616 C C . LEU B 1 21 ? 9.203 1.336 11.047 1 96.5 21 LEU B C 1
ATOM 618 O O . LEU B 1 21 ? 10.18 1.849 11.586 1 96.5 21 LEU B O 1
ATOM 622 N N . ALA B 1 22 ? 8.438 1.971 10.266 1 95.75 22 ALA B N 1
ATOM 623 C CA . ALA B 1 22 ? 8.773 3.354 9.93 1 95.75 22 ALA B CA 1
ATOM 624 C C . ALA B 1 22 ? 7.512 4.188 9.727 1 95.75 22 ALA B C 1
ATOM 626 O O . ALA B 1 22 ? 7.32 4.777 8.664 1 95.75 22 ALA B O 1
ATOM 627 N N . PRO B 1 23 ? 6.734 4.371 10.852 1 94.25 23 PRO B N 1
ATOM 628 C CA . PRO B 1 23 ? 5.504 5.156 10.734 1 94.25 23 PRO B CA 1
ATOM 629 C C . PRO B 1 23 ? 5.766 6.617 10.375 1 94.25 23 PRO B C 1
ATOM 631 O O . PRO B 1 23 ? 4.973 7.234 9.664 1 94.25 23 PRO B O 1
ATOM 634 N N . SER B 1 24 ? 6.863 7.133 10.766 1 92.62 24 SER B N 1
ATOM 635 C CA . SER B 1 24 ? 7.203 8.531 10.516 1 92.62 24 SER B CA 1
ATOM 636 C C . SER B 1 24 ? 7.523 8.766 9.039 1 92.62 24 SER B C 1
ATOM 638 O O . SER B 1 24 ? 7.297 9.859 8.523 1 92.62 24 SER B O 1
ATOM 640 N N . LEU B 1 25 ? 8.023 7.727 8.477 1 92.12 25 LEU B N 1
ATOM 641 C CA . LEU B 1 25 ? 8.344 7.84 7.055 1 92.12 25 LEU B CA 1
ATOM 642 C C . LEU B 1 25 ? 7.078 8.047 6.23 1 92.12 25 LEU B C 1
ATOM 644 O O . LEU B 1 25 ? 7.07 8.844 5.289 1 92.12 25 LEU B O 1
ATOM 648 N N . VAL B 1 26 ? 6.055 7.348 6.547 1 91.44 26 VAL B N 1
ATOM 649 C CA . VAL B 1 26 ? 4.773 7.488 5.859 1 91.44 26 VAL B CA 1
ATOM 650 C C . VAL B 1 26 ? 4.254 8.914 6.02 1 91.44 26 VAL B C 1
ATOM 652 O O . VAL B 1 26 ? 3.82 9.539 5.047 1 91.44 26 VAL B O 1
ATOM 655 N N . GLU B 1 27 ? 4.422 9.375 7.156 1 91.12 27 GLU B N 1
ATOM 656 C CA . GLU B 1 27 ? 3.943 10.719 7.453 1 91.12 27 GLU B CA 1
ATOM 657 C C . GLU B 1 27 ? 4.734 11.773 6.676 1 91.12 27 GLU B C 1
ATOM 659 O O . GLU B 1 27 ? 4.156 12.727 6.152 1 91.12 27 GLU B O 1
ATOM 664 N N . ASP B 1 28 ? 5.949 11.547 6.719 1 91.44 28 ASP B N 1
ATOM 665 C CA . ASP B 1 28 ? 6.812 12.5 6.02 1 91.44 28 ASP B CA 1
ATOM 666 C C . ASP B 1 28 ? 6.512 12.516 4.523 1 91.44 28 ASP B C 1
ATOM 668 O O . ASP B 1 28 ? 6.453 13.578 3.906 1 91.44 28 ASP B O 1
ATOM 672 N N . LEU B 1 29 ? 6.34 11.367 4.031 1 90.19 29 LEU B N 1
ATOM 673 C CA . LEU B 1 29 ? 6.035 11.258 2.607 1 90.19 29 LEU B CA 1
ATOM 674 C C . LEU B 1 29 ? 4.688 11.898 2.291 1 90.19 29 LEU B C 1
ATOM 676 O O . LEU B 1 29 ? 4.547 12.586 1.279 1 90.19 29 LEU B O 1
ATOM 680 N N . LEU B 1 30 ? 3.809 11.719 3.141 1 90.12 30 LEU B N 1
ATOM 681 C CA . LEU B 1 30 ? 2.482 12.297 2.943 1 90.12 30 LEU B CA 1
ATOM 682 C C . LEU B 1 30 ? 2.529 13.82 3.064 1 90.12 30 LEU B C 1
ATOM 684 O O . LEU B 1 30 ? 1.815 14.523 2.348 1 90.12 30 LEU B O 1
ATOM 688 N N . ALA B 1 31 ? 3.318 14.242 3.982 1 89.62 31 ALA B N 1
ATOM 689 C CA . ALA B 1 31 ? 3.48 15.688 4.148 1 89.62 31 ALA B CA 1
ATOM 690 C C . ALA B 1 31 ? 4.023 16.328 2.873 1 89.62 31 ALA B C 1
ATOM 692 O O . ALA B 1 31 ? 3.6 17.422 2.49 1 89.62 31 ALA B O 1
ATOM 693 N N . ALA B 1 32 ? 4.953 15.656 2.301 1 91 32 ALA B N 1
ATOM 694 C CA . ALA B 1 32 ? 5.5 16.156 1.044 1 91 32 ALA B CA 1
ATOM 695 C C . ALA B 1 32 ? 4.445 16.156 -0.058 1 91 32 ALA B C 1
ATOM 697 O O . ALA B 1 32 ? 4.355 17.094 -0.846 1 91 32 ALA B O 1
ATOM 698 N N . LEU B 1 33 ? 3.629 15.164 -0.035 1 90.25 33 LEU B N 1
ATOM 699 C CA . LEU B 1 33 ? 2.586 15.031 -1.048 1 90.25 33 LEU B CA 1
ATOM 700 C C . LEU B 1 33 ? 1.493 16.078 -0.841 1 90.25 33 LEU B C 1
ATOM 702 O O . LEU B 1 33 ? 0.891 16.547 -1.808 1 90.25 33 LEU B O 1
ATOM 706 N N . ARG B 1 34 ? 1.282 16.375 0.379 1 89.88 34 ARG B N 1
ATOM 707 C CA . ARG B 1 34 ? 0.236 17.328 0.71 1 89.88 34 ARG B CA 1
ATOM 708 C C . ARG B 1 34 ? 0.579 18.719 0.176 1 89.88 34 ARG B C 1
ATOM 710 O O . ARG B 1 34 ? -0.294 19.578 0.073 1 89.88 34 ARG B O 1
ATOM 717 N N . GLN B 1 35 ? 1.809 18.906 -0.119 1 92.62 35 GLN B N 1
ATOM 718 C CA . GLN B 1 35 ? 2.229 20.203 -0.634 1 92.62 35 GLN B CA 1
ATOM 719 C C . GLN B 1 35 ? 1.963 20.312 -2.133 1 92.62 35 GLN B C 1
ATOM 721 O O . GLN B 1 35 ? 2.064 21.391 -2.707 1 92.62 35 GLN B O 1
ATOM 726 N N . MET B 1 36 ? 1.556 19.297 -2.623 1 93.94 36 MET B N 1
ATOM 727 C CA . MET B 1 36 ? 1.275 19.25 -4.055 1 93.94 36 MET B CA 1
ATOM 728 C C . MET B 1 36 ? -0.203 19.516 -4.328 1 93.94 36 MET B C 1
ATOM 730 O O . MET B 1 36 ? -1.048 19.281 -3.461 1 93.94 36 MET B O 1
ATOM 734 N N . SER B 1 37 ? -0.46 20.031 -5.539 1 95.31 37 SER B N 1
ATOM 735 C CA . SER B 1 37 ? -1.856 20.203 -5.93 1 95.31 37 SER B CA 1
ATOM 736 C C . SER B 1 37 ? -2.562 18.859 -6.051 1 95.31 37 SER B C 1
ATOM 738 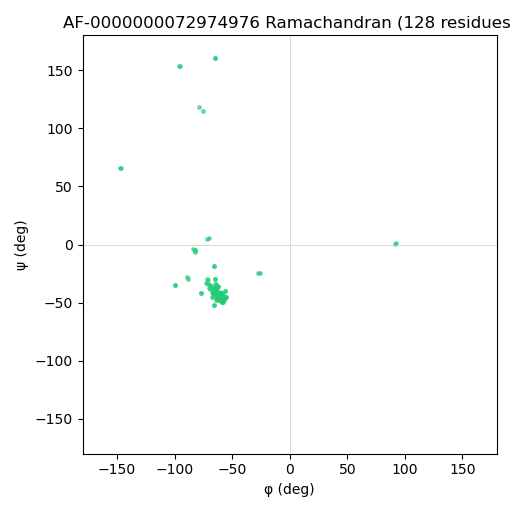O O . SER B 1 37 ? -1.913 17.812 -6.188 1 95.31 37 SER B O 1
ATOM 740 N N . LEU B 1 38 ? -3.82 18.859 -6 1 94.56 38 LEU B N 1
ATOM 741 C CA . LEU B 1 38 ? -4.621 17.656 -6.125 1 94.56 38 LEU B CA 1
ATOM 742 C C . LEU B 1 38 ? -4.34 16.953 -7.449 1 94.56 38 LEU B C 1
ATOM 744 O O . LEU B 1 38 ? -4.25 15.719 -7.496 1 94.56 38 LEU B O 1
ATOM 748 N N . GLU B 1 39 ? -4.262 17.734 -8.438 1 96.31 39 GLU B N 1
ATOM 749 C CA . GLU B 1 39 ? -3.98 17.188 -9.766 1 96.31 39 GLU B CA 1
ATOM 750 C C . GLU B 1 39 ? -2.639 16.469 -9.797 1 96.31 39 GLU B C 1
ATOM 752 O O . GLU B 1 39 ? -2.529 15.375 -10.367 1 96.31 39 GLU B O 1
ATOM 757 N N . THR B 1 40 ? -1.684 17.016 -9.242 1 96.31 40 THR B N 1
ATOM 758 C CA . THR B 1 40 ? -0.355 16.406 -9.195 1 96.31 40 THR B CA 1
ATOM 759 C C . THR B 1 40 ? -0.382 15.102 -8.422 1 96.31 40 THR B C 1
ATOM 761 O O . THR B 1 40 ? 0.253 14.117 -8.82 1 96.31 40 THR B O 1
ATOM 764 N N . ARG B 1 41 ? -1.036 15.039 -7.363 1 96.31 41 ARG B N 1
ATOM 765 C CA . ARG B 1 41 ? -1.156 13.82 -6.574 1 96.31 41 ARG B CA 1
ATOM 766 C C . ARG B 1 41 ? -1.803 12.703 -7.387 1 96.31 41 ARG B C 1
ATOM 768 O O . ARG B 1 41 ? -1.355 11.555 -7.34 1 96.31 41 ARG B O 1
ATOM 775 N N . ARG B 1 42 ? -2.869 13.062 -8.094 1 96.75 42 ARG B N 1
ATOM 776 C CA . ARG B 1 42 ? -3.535 12.086 -8.961 1 96.75 42 ARG B CA 1
ATOM 777 C C . ARG B 1 42 ? -2.6 11.602 -10.062 1 96.75 42 ARG B C 1
ATOM 779 O O . ARG B 1 42 ? -2.615 10.422 -10.422 1 96.75 42 ARG B O 1
ATOM 786 N N . LEU B 1 43 ? -1.812 12.484 -10.508 1 96.56 43 LEU B N 1
ATOM 787 C CA . LEU B 1 43 ? -0.859 12.109 -11.547 1 96.56 43 LEU B CA 1
ATOM 788 C C . LEU B 1 43 ? 0.189 11.148 -11.008 1 96.56 43 LEU B C 1
ATOM 790 O O . LEU B 1 43 ? 0.588 10.211 -11.703 1 96.56 43 LEU B O 1
ATOM 794 N N . VAL B 1 44 ? 0.616 11.453 -9.859 1 95.88 44 VAL B N 1
ATOM 795 C CA . VAL B 1 44 ? 1.544 10.547 -9.195 1 95.88 44 VAL B CA 1
ATOM 796 C C . VAL B 1 44 ? 0.912 9.156 -9.062 1 95.88 44 VAL B C 1
ATOM 798 O O . VAL B 1 44 ? 1.554 8.148 -9.352 1 95.88 44 VAL B O 1
ATOM 801 N N . GLY B 1 45 ? -0.305 9.148 -8.617 1 96.69 45 GLY B N 1
ATOM 802 C CA . GLY B 1 45 ? -1.048 7.902 -8.539 1 96.69 45 GLY B CA 1
ATOM 803 C C . GLY B 1 45 ? -1.148 7.184 -9.867 1 96.69 45 GLY B C 1
ATOM 804 O O . GLY B 1 45 ? -0.949 5.969 -9.938 1 96.69 45 GLY B O 1
ATOM 805 N N . LEU B 1 46 ? -1.451 7.891 -10.898 1 97.88 46 LEU B N 1
ATOM 806 C CA . LEU B 1 46 ? -1.584 7.328 -12.242 1 97.88 46 LEU B CA 1
ATOM 807 C C . LEU B 1 46 ? -0.253 6.766 -12.727 1 97.88 46 LEU B C 1
ATOM 809 O O . LEU B 1 46 ? -0.217 5.715 -13.367 1 97.88 46 LEU B O 1
ATOM 813 N N . ALA B 1 47 ? 0.764 7.496 -12.484 1 98.12 47 ALA B N 1
ATOM 814 C CA . ALA B 1 47 ? 2.098 7.02 -12.844 1 98.12 47 ALA B CA 1
ATOM 815 C C . ALA B 1 47 ? 2.428 5.719 -12.109 1 98.12 47 ALA B C 1
ATOM 817 O O . ALA B 1 47 ? 2.963 4.781 -12.711 1 98.12 47 ALA B O 1
ATOM 818 N N . ALA B 1 48 ? 2.164 5.734 -10.82 1 97.19 48 ALA B N 1
ATOM 819 C CA . ALA B 1 48 ? 2.379 4.527 -10.016 1 97.19 48 ALA B CA 1
ATOM 820 C C . ALA B 1 48 ? 1.558 3.359 -10.555 1 97.19 48 ALA B C 1
ATOM 822 O O . ALA B 1 48 ? 2.041 2.227 -10.609 1 97.19 48 ALA B O 1
ATOM 823 N N . LEU B 1 49 ? 0.321 3.625 -10.875 1 97.69 49 LEU B N 1
ATOM 824 C CA . LEU B 1 49 ? -0.553 2.605 -11.445 1 97.69 49 LEU B CA 1
ATOM 825 C C . LEU B 1 49 ? 0.042 2.039 -12.727 1 97.69 49 LEU B C 1
ATOM 827 O O . LEU B 1 49 ? 0.099 0.82 -12.906 1 97.69 49 LEU B O 1
ATOM 831 N N . ALA B 1 50 ? 0.484 2.869 -13.578 1 98.19 50 ALA B N 1
ATOM 832 C CA . ALA B 1 50 ? 1.09 2.459 -14.844 1 98.19 50 ALA B CA 1
ATOM 833 C C . ALA B 1 50 ? 2.332 1.604 -14.602 1 98.19 50 ALA B C 1
ATOM 835 O O . ALA B 1 50 ? 2.52 0.575 -15.258 1 98.19 50 ALA B O 1
ATOM 836 N N . MET B 1 51 ? 3.146 2.002 -13.711 1 97.88 51 MET B N 1
ATOM 837 C CA . MET B 1 51 ? 4.352 1.256 -13.367 1 97.88 51 MET B CA 1
ATOM 838 C C . MET B 1 51 ? 4 -0.112 -12.789 1 97.88 51 MET B C 1
ATOM 840 O O . MET B 1 51 ? 4.66 -1.107 -13.102 1 97.88 51 MET B O 1
ATOM 844 N N . GLY B 1 52 ? 3.055 -0.071 -11.883 1 97 52 GLY B N 1
ATOM 845 C CA . GLY B 1 52 ? 2.58 -1.33 -11.328 1 97 52 GLY B CA 1
ATOM 846 C C . GLY B 1 52 ? 2.104 -2.307 -12.391 1 97 52 GLY B C 1
ATOM 847 O O . GLY B 1 52 ? 2.469 -3.482 -12.367 1 97 52 GLY B O 1
ATOM 848 N N . VAL B 1 53 ? 1.351 -1.826 -13.312 1 96.62 53 VAL B N 1
ATOM 849 C CA . VAL B 1 53 ? 0.848 -2.637 -14.422 1 96.62 53 V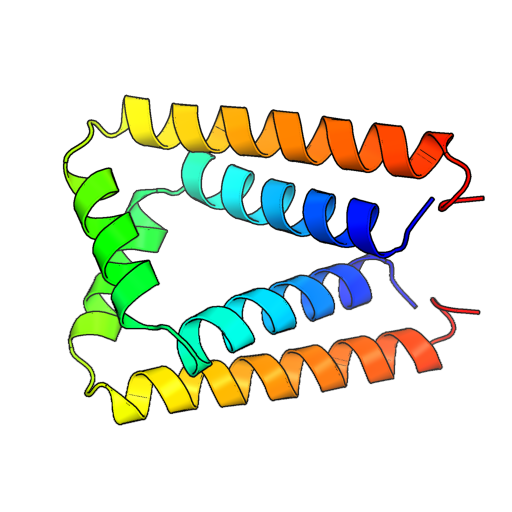AL B CA 1
ATOM 850 C C . VAL B 1 53 ? 2.016 -3.15 -15.258 1 96.62 53 VAL B C 1
ATOM 852 O O . VAL B 1 53 ? 2.039 -4.32 -15.648 1 96.62 53 VAL B O 1
ATOM 855 N N . ALA B 1 54 ? 2.941 -2.318 -15.539 1 96.88 54 ALA B N 1
ATOM 856 C CA . ALA B 1 54 ? 4.129 -2.715 -16.297 1 96.88 54 ALA B CA 1
ATOM 857 C C . ALA B 1 54 ? 4.875 -3.846 -15.586 1 96.88 54 ALA B C 1
ATOM 859 O O . ALA B 1 54 ? 5.297 -4.812 -16.219 1 96.88 54 ALA B O 1
ATOM 860 N N . LEU B 1 55 ? 5.082 -3.75 -14.312 1 95.31 55 LEU B N 1
ATOM 861 C CA . LEU B 1 55 ? 5.773 -4.77 -13.523 1 95.31 55 LEU B CA 1
ATOM 862 C C . LEU B 1 55 ? 5.004 -6.086 -13.547 1 95.31 55 LEU B C 1
ATOM 864 O O . LEU B 1 55 ? 5.605 -7.156 -13.68 1 95.31 55 LEU B O 1
ATOM 868 N N . VAL B 1 56 ? 3.727 -5.949 -13.352 1 92.38 56 VAL B N 1
ATOM 869 C CA . VAL B 1 56 ? 2.896 -7.148 -13.391 1 92.38 56 VAL B CA 1
ATOM 870 C C . VAL B 1 56 ? 3 -7.805 -14.766 1 92.38 56 VAL B C 1
ATOM 872 O O . VAL B 1 56 ? 3.09 -9.031 -14.867 1 92.38 56 VAL B O 1
ATOM 875 N N . TRP B 1 57 ? 2.959 -6.969 -15.812 1 94.31 57 TRP B N 1
ATOM 876 C CA . TRP B 1 57 ? 3.104 -7.473 -17.172 1 94.31 57 TRP B CA 1
ATOM 877 C C . TRP B 1 57 ? 4.441 -8.188 -17.359 1 94.31 57 TRP B C 1
ATOM 879 O O . TRP B 1 57 ? 4.5 -9.266 -17.938 1 94.31 57 TRP B O 1
ATOM 889 N N . VAL B 1 58 ? 5.504 -7.551 -16.922 1 92.62 58 VAL B N 1
ATOM 890 C CA . VAL B 1 58 ? 6.836 -8.148 -17 1 92.62 58 VAL B CA 1
ATOM 891 C C . VAL B 1 58 ? 6.855 -9.461 -16.219 1 92.62 58 VAL B C 1
ATOM 893 O O . VAL B 1 58 ? 7.398 -10.461 -16.703 1 92.62 58 VAL B O 1
ATOM 896 N N . ALA B 1 59 ? 6.359 -9.43 -14.992 1 89.88 59 ALA B N 1
ATOM 897 C CA . ALA B 1 59 ? 6.309 -10.633 -14.172 1 89.88 59 ALA B CA 1
ATOM 898 C C . ALA B 1 59 ? 5.543 -11.75 -14.875 1 89.88 59 ALA B C 1
ATOM 900 O O . ALA B 1 59 ? 5.934 -12.914 -14.812 1 89.88 59 ALA B O 1
ATOM 901 N N . ALA B 1 60 ? 4.465 -11.406 -15.531 1 85.12 60 ALA B N 1
ATOM 902 C CA . ALA B 1 60 ? 3.645 -12.375 -16.25 1 85.12 60 ALA B CA 1
ATOM 903 C C . ALA B 1 60 ? 4.418 -12.984 -17.422 1 85.12 60 ALA B C 1
ATOM 905 O O . ALA B 1 60 ? 4.297 -14.18 -17.703 1 85.12 60 ALA B O 1
ATOM 906 N N . ASN B 1 61 ? 5.234 -12.219 -18 1 87.12 61 ASN B N 1
ATOM 907 C CA . ASN B 1 61 ? 5.961 -12.656 -19.188 1 87.12 61 ASN B CA 1
ATOM 908 C C . ASN B 1 61 ? 7.27 -13.352 -18.828 1 87.12 61 ASN B C 1
ATOM 910 O O . ASN B 1 61 ? 7.828 -14.102 -19.625 1 87.12 61 ASN B O 1
ATOM 914 N N . LEU B 1 62 ? 7.832 -12.938 -17.703 1 80.12 62 LEU B N 1
ATOM 915 C CA . LEU B 1 62 ? 9.023 -13.641 -17.234 1 80.12 62 LEU B CA 1
ATOM 916 C C . LEU B 1 62 ? 8.68 -15.039 -16.75 1 80.12 62 LEU B C 1
ATOM 918 O O . LEU B 1 62 ? 9.57 -15.852 -16.484 1 80.12 62 LEU B O 1
ATOM 922 N N . GLY B 1 63 ? 7.418 -15.555 -16.875 1 67.75 63 GLY B N 1
ATOM 923 C CA . GLY B 1 63 ? 6.992 -16.906 -16.547 1 67.75 63 GLY B CA 1
ATOM 924 C C . GLY B 1 63 ? 6.496 -17.062 -15.125 1 67.75 63 GLY B C 1
ATOM 925 O O . GLY B 1 63 ? 6.449 -18.172 -14.594 1 67.75 63 GLY B O 1
ATOM 926 N N . VAL B 1 64 ? 6.484 -16.109 -14.406 1 57.12 64 VAL B N 1
ATOM 927 C CA . VAL B 1 64 ? 6.023 -16.266 -13.031 1 57.12 64 VAL B CA 1
ATOM 928 C C . VAL B 1 64 ? 4.559 -16.703 -13.023 1 57.12 64 VAL B C 1
ATOM 930 O O . VAL B 1 64 ? 4.168 -17.562 -12.227 1 57.12 64 VAL B O 1
ATOM 933 N N . LEU B 1 65 ? 3.777 -16.188 -13.953 1 55.94 65 LEU B N 1
ATOM 934 C CA . LEU B 1 65 ? 2.361 -16.547 -13.992 1 55.94 65 LEU B CA 1
ATOM 935 C C . LEU B 1 65 ? 2.152 -17.859 -14.734 1 55.94 65 LEU B C 1
ATOM 937 O O . LEU B 1 65 ? 1.022 -18.344 -14.844 1 55.94 65 LEU B O 1
ATOM 941 N N . GLY B 1 66 ? 3.227 -18.375 -15.258 1 51.09 66 GLY B N 1
ATOM 942 C CA . GLY B 1 66 ? 3.16 -19.672 -15.906 1 51.09 66 GLY B CA 1
ATOM 943 C C . GLY B 1 66 ? 3.629 -20.812 -15.016 1 51.09 66 GLY B C 1
ATOM 944 O O . GLY B 1 66 ? 4.301 -20.578 -14.008 1 51.09 66 GLY B O 1
#